Protein AF-A0A8S9LZH1-F1 (afdb_monomer_lite)

InterPro domains:
  IPR039856 ER membrane protein complex subunit 2-like [PTHR12760] (16-96)

Sequence (98 aa):
MAKAQGKPSLAIEHWSSRKYYAATIDLTGGKSTRALLGICLCGSAIAQLSRGRNNEDKDVAAPELQSLAATTLEKEYKQKAPAKLNLLSSALKSLKLS

Foldseek 3Di:
DDDDDDDPPVLVVLVVQLVVLVVVCVVVVNPDLVSLVSLLVSLLVNVVVCVPPDDPDDPVVSLVSNLVSLVSNLVVCVPPPVVCNVVSVVVSVVSVSD

Radius of gyration: 15.37 Å; chains: 1; bounding box: 41×34×41 Å

Organism: Brassica cretica (NCBI:txid69181)

pLDDT: mean 77.93, std 15.77, range [38.06, 95.06]

Secondary structure (DSSP, 8-state):
-------SHHHHHHHHHHH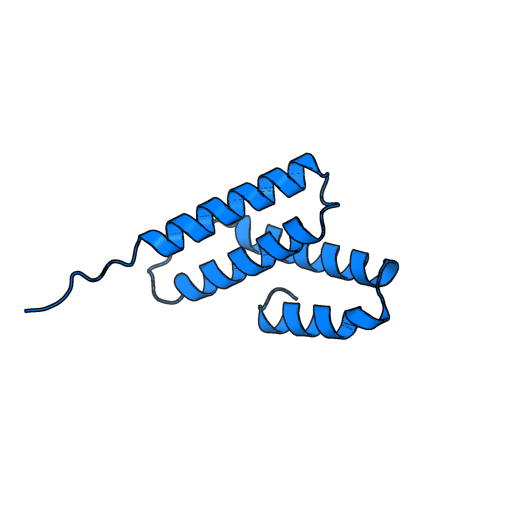HHHHHHHHHTT--HHHHHHHHHHHHHHHHHHTTS--S---THHHHHHHHHHHHHHHHHHHH-GGGHHHHHHHHHHTT--

Structure (mmCIF, N/CA/C/O backbone):
data_AF-A0A8S9LZH1-F1
#
_entry.id   AF-A0A8S9LZH1-F1
#
loop_
_atom_site.group_PDB
_atom_site.id
_atom_site.type_symbol
_atom_site.label_atom_id
_atom_site.label_alt_id
_atom_site.label_comp_id
_atom_site.label_asym_id
_atom_site.label_entity_id
_atom_site.label_seq_id
_atom_site.pdbx_PDB_ins_code
_atom_site.Cartn_x
_atom_site.Cartn_y
_atom_site.Cartn_z
_atom_site.occupancy
_atom_site.B_iso_or_equiv
_atom_site.auth_seq_id
_atom_site.auth_comp_id
_atom_site.auth_asym_id
_atom_site.auth_atom_id
_atom_site.pdbx_PDB_model_num
ATOM 1 N N . MET A 1 1 ? 27.727 -23.418 -27.545 1.00 38.06 1 MET A N 1
ATOM 2 C CA . MET A 1 1 ? 27.902 -22.195 -26.726 1.00 38.06 1 MET A CA 1
ATOM 3 C C . MET A 1 1 ? 26.525 -21.675 -26.342 1.00 38.06 1 MET A C 1
ATOM 5 O O . MET A 1 1 ? 25.656 -21.613 -27.200 1.00 38.06 1 MET A O 1
ATOM 9 N N . ALA A 1 2 ? 26.286 -21.460 -25.049 1.00 39.81 2 ALA A N 1
ATOM 10 C CA . ALA A 1 2 ? 24.954 -21.365 -24.457 1.00 39.81 2 ALA A CA 1
ATOM 11 C C . ALA A 1 2 ? 24.431 -19.924 -24.295 1.00 39.81 2 ALA A C 1
ATOM 13 O O . ALA A 1 2 ? 25.163 -19.038 -23.871 1.00 39.81 2 ALA A O 1
ATOM 14 N N . LYS A 1 3 ? 23.112 -19.808 -24.520 1.00 38.19 3 LYS A N 1
ATOM 15 C CA . LYS A 1 3 ? 22.114 -18.849 -24.002 1.00 38.19 3 LYS A CA 1
ATOM 16 C C . LYS A 1 3 ? 22.199 -17.362 -24.387 1.00 38.19 3 LYS A C 1
ATOM 18 O O . LYS A 1 3 ? 22.928 -16.567 -23.805 1.00 38.19 3 LYS A O 1
ATOM 23 N N . ALA A 1 4 ? 21.251 -16.993 -25.253 1.00 46.88 4 ALA A N 1
ATOM 24 C CA . ALA A 1 4 ? 20.668 -15.662 -25.373 1.00 46.88 4 ALA A CA 1
ATOM 25 C C . ALA A 1 4 ? 20.213 -15.128 -23.999 1.00 46.88 4 ALA A C 1
ATOM 27 O O . ALA A 1 4 ? 19.449 -15.787 -23.290 1.00 46.88 4 ALA A O 1
ATOM 28 N N . GLN A 1 5 ? 20.667 -13.932 -23.618 1.00 44.50 5 GLN A N 1
ATOM 29 C CA . GLN A 1 5 ? 20.224 -13.257 -22.397 1.00 44.50 5 GLN A CA 1
ATOM 30 C C . GLN A 1 5 ? 19.065 -12.302 -22.710 1.00 44.50 5 GLN A C 1
ATOM 32 O O . GLN A 1 5 ? 19.257 -11.140 -23.056 1.00 44.50 5 GLN A O 1
ATOM 37 N N . GLY A 1 6 ? 17.842 -12.816 -22.566 1.00 49.81 6 GLY A N 1
ATOM 38 C CA . GLY A 1 6 ? 16.613 -12.027 -22.530 1.00 49.81 6 GLY A CA 1
ATOM 39 C C . GLY A 1 6 ? 16.460 -11.298 -21.192 1.00 49.81 6 GLY A C 1
ATOM 40 O O . GLY A 1 6 ? 16.394 -11.924 -20.140 1.00 49.81 6 GLY A O 1
ATOM 41 N N . LYS A 1 7 ? 16.402 -9.964 -21.230 1.00 52.91 7 LYS A N 1
ATOM 42 C CA . LYS A 1 7 ? 16.052 -9.079 -20.100 1.00 52.91 7 LYS A CA 1
ATOM 43 C C . LYS A 1 7 ? 15.104 -7.889 -20.407 1.00 52.91 7 LYS A C 1
ATOM 45 O O . LYS A 1 7 ? 14.857 -7.122 -19.474 1.00 52.91 7 LYS A O 1
ATOM 50 N N . PRO A 1 8 ? 14.538 -7.671 -21.620 1.00 52.03 8 PRO A N 1
ATOM 51 C CA . PRO A 1 8 ? 13.540 -6.609 -21.806 1.00 52.03 8 PRO A CA 1
ATOM 52 C C . PRO A 1 8 ? 12.115 -6.996 -21.355 1.00 52.03 8 PRO A C 1
ATOM 54 O O . PRO A 1 8 ? 11.352 -6.101 -21.013 1.00 52.03 8 PRO A O 1
ATOM 57 N N . SER A 1 9 ? 11.763 -8.290 -21.274 1.00 57.38 9 SER A N 1
ATOM 58 C CA . SER A 1 9 ? 10.371 -8.734 -21.017 1.00 57.38 9 SER A CA 1
ATOM 59 C C . SER A 1 9 ? 9.821 -8.299 -19.653 1.00 57.38 9 SER A C 1
ATOM 61 O O . SER A 1 9 ? 8.737 -7.733 -19.569 1.00 57.38 9 SER A O 1
ATOM 63 N N . LEU A 1 10 ? 10.601 -8.470 -18.581 1.00 59.75 10 LEU A N 1
ATOM 64 C CA . LEU A 1 10 ? 10.115 -8.240 -17.214 1.00 59.75 10 LEU A CA 1
ATOM 65 C C . LEU A 1 10 ? 9.780 -6.766 -16.939 1.00 59.75 10 LEU A C 1
ATOM 67 O O . LEU A 1 10 ? 8.783 -6.460 -16.294 1.00 59.75 10 LEU A O 1
ATOM 71 N N . ALA A 1 11 ? 10.580 -5.830 -17.458 1.00 59.53 11 ALA A N 1
ATOM 72 C CA . ALA A 1 11 ? 10.305 -4.402 -17.287 1.00 59.53 11 ALA A CA 1
ATOM 73 C C . ALA A 1 11 ? 9.008 -3.980 -18.003 1.00 59.53 11 ALA A C 1
ATOM 75 O O . ALA A 1 11 ? 8.238 -3.185 -17.465 1.00 59.53 11 ALA A O 1
ATOM 76 N N . ILE A 1 12 ? 8.746 -4.557 -19.181 1.00 62.97 12 ILE A N 1
ATOM 77 C CA . ILE A 1 12 ? 7.522 -4.323 -19.958 1.00 62.97 12 ILE A CA 1
ATOM 78 C C . ILE A 1 12 ? 6.305 -4.894 -19.218 1.00 62.97 12 ILE A C 1
ATOM 80 O O . ILE A 1 12 ? 5.270 -4.233 -19.128 1.00 62.97 12 ILE A O 1
ATOM 84 N N . GLU A 1 13 ? 6.437 -6.079 -18.622 1.00 67.88 13 GLU A N 1
ATOM 85 C CA . GLU A 1 13 ? 5.379 -6.710 -17.826 1.00 67.88 13 GLU A CA 1
ATOM 86 C C . GLU A 1 13 ? 5.016 -5.876 -16.589 1.00 67.88 13 GLU A C 1
ATOM 88 O O . GLU A 1 13 ? 3.837 -5.596 -16.363 1.00 67.88 13 GLU A O 1
ATOM 93 N N . HIS A 1 14 ? 6.003 -5.394 -15.824 1.00 71.62 14 HIS A N 1
ATOM 94 C CA . HIS A 1 14 ? 5.750 -4.543 -14.654 1.00 71.62 14 HIS A CA 1
ATOM 95 C C . HIS A 1 14 ? 5.145 -3.183 -15.023 1.00 71.62 14 HIS A C 1
ATOM 97 O O . HIS A 1 14 ? 4.286 -2.671 -14.302 1.00 71.62 14 HIS A O 1
ATOM 103 N N . TRP A 1 15 ? 5.560 -2.601 -16.150 1.00 72.06 15 TRP A N 1
ATOM 104 C CA . TRP A 1 15 ? 4.990 -1.359 -16.668 1.00 72.06 15 TRP A CA 1
ATOM 105 C C . TRP A 1 15 ? 3.523 -1.529 -17.075 1.00 72.06 15 TRP A C 1
ATOM 107 O O . TRP A 1 15 ? 2.670 -0.722 -16.703 1.00 72.06 15 TRP A O 1
ATOM 117 N N . SER A 1 16 ? 3.217 -2.619 -17.780 1.00 74.69 16 SER A N 1
ATOM 118 C CA . SER A 1 16 ? 1.848 -2.992 -18.133 1.00 74.69 16 SER A CA 1
ATOM 119 C C . SER A 1 16 ? 1.000 -3.192 -16.872 1.00 74.69 16 SER A C 1
ATOM 121 O O . SER A 1 16 ? -0.061 -2.587 -16.730 1.00 74.69 16 SER A O 1
ATOM 123 N N . SER A 1 17 ? 1.522 -3.928 -15.885 1.00 81.00 17 SER A N 1
ATOM 124 C CA . SER A 1 17 ? 0.864 -4.162 -14.593 1.00 81.00 17 SER A CA 1
ATOM 125 C C . SER A 1 17 ? 0.561 -2.860 -13.837 1.00 81.00 17 SER A C 1
ATOM 127 O O . SER A 1 17 ? -0.554 -2.671 -13.350 1.00 81.00 17 SER A O 1
ATOM 129 N N . ARG A 1 18 ? 1.496 -1.896 -13.821 1.00 83.06 18 ARG A N 1
ATOM 130 C CA . ARG A 1 18 ? 1.266 -0.562 -13.240 1.00 83.06 18 ARG A CA 1
ATOM 131 C C . ARG A 1 18 ? 0.079 0.149 -13.898 1.00 83.06 18 ARG A C 1
ATOM 133 O O . ARG A 1 18 ? -0.747 0.710 -13.180 1.00 83.06 18 ARG A O 1
ATOM 140 N N . LYS A 1 19 ? -0.034 0.108 -15.231 1.00 85.12 19 LYS A N 1
ATOM 141 C CA . LYS A 1 19 ? -1.160 0.719 -15.962 1.00 85.12 19 LYS A CA 1
ATOM 142 C C . LYS A 1 19 ? -2.498 0.070 -15.610 1.00 85.12 19 LYS A C 1
ATOM 144 O O . LYS A 1 19 ? -3.467 0.791 -15.392 1.00 85.12 19 LYS A O 1
ATOM 149 N N . TYR A 1 20 ? -2.548 -1.257 -15.479 1.00 86.69 20 TYR A N 1
ATOM 150 C CA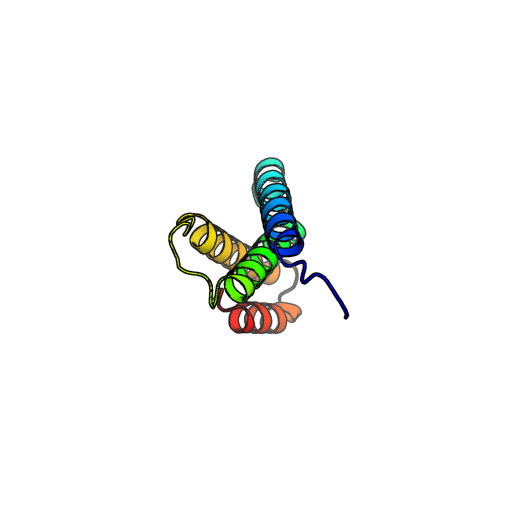 . TYR A 1 20 ? -3.760 -1.956 -15.033 1.00 86.69 20 TYR A CA 1
ATOM 151 C C . TYR A 1 20 ? -4.205 -1.511 -13.636 1.00 86.69 20 TYR A C 1
ATOM 153 O O . TYR A 1 20 ? -5.390 -1.246 -13.415 1.00 86.69 20 TYR A O 1
ATOM 161 N N . TYR A 1 21 ? -3.271 -1.379 -12.690 1.00 86.19 21 TYR A N 1
ATOM 162 C CA . TYR A 1 21 ? -3.602 -0.907 -11.346 1.00 86.19 21 TYR A CA 1
ATOM 163 C C . TYR A 1 21 ? -3.997 0.571 -11.316 1.00 86.19 21 TYR A C 1
ATOM 165 O O . TYR A 1 21 ? -4.927 0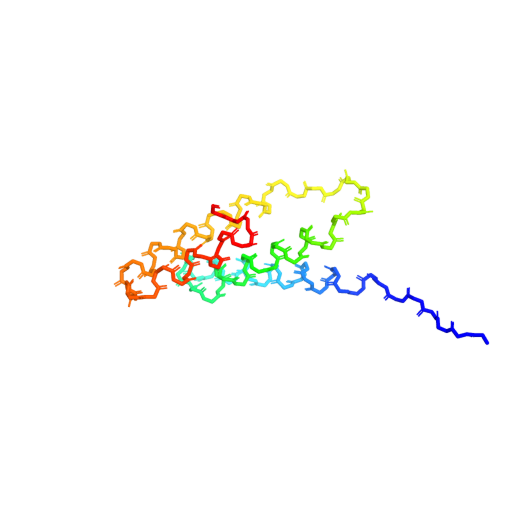.919 -10.592 1.00 86.19 21 TYR A O 1
ATOM 173 N N . ALA A 1 22 ? -3.367 1.421 -12.130 1.00 85.25 22 ALA A N 1
ATOM 174 C CA . ALA A 1 22 ? -3.765 2.820 -12.282 1.00 85.25 22 ALA A CA 1
ATOM 175 C C . ALA A 1 22 ? -5.191 2.950 -12.837 1.00 85.25 22 ALA A C 1
ATOM 177 O O . ALA A 1 22 ? -6.011 3.644 -12.243 1.00 85.25 22 ALA A O 1
ATOM 178 N N . ALA A 1 23 ? -5.527 2.201 -13.891 1.00 85.88 23 ALA A N 1
ATOM 179 C CA . ALA A 1 23 ? -6.891 2.146 -14.419 1.00 85.88 23 ALA A CA 1
ATOM 180 C C . ALA A 1 23 ? -7.889 1.626 -13.372 1.00 85.88 23 ALA A C 1
ATOM 182 O O . ALA A 1 23 ? -8.995 2.138 -13.243 1.00 85.88 23 ALA A O 1
ATOM 183 N N . THR A 1 24 ? -7.493 0.640 -12.564 1.00 86.69 24 THR A N 1
ATOM 184 C CA . THR A 1 24 ? -8.344 0.134 -11.477 1.00 86.69 24 THR A CA 1
ATOM 185 C C . THR A 1 24 ? -8.563 1.186 -10.386 1.00 86.69 24 THR A C 1
ATOM 187 O O . THR A 1 24 ? -9.655 1.272 -9.825 1.00 86.69 24 THR A O 1
ATOM 190 N N . ILE A 1 25 ? -7.551 1.994 -10.058 1.00 86.94 25 ILE A N 1
ATOM 191 C CA . ILE A 1 25 ? -7.703 3.121 -9.128 1.00 86.94 25 ILE A CA 1
ATOM 192 C C . ILE A 1 25 ? -8.693 4.135 -9.688 1.00 86.94 25 ILE A C 1
ATOM 194 O O . ILE A 1 25 ? -9.584 4.537 -8.947 1.00 86.94 25 ILE A O 1
ATOM 198 N N . ASP A 1 26 ? -8.581 4.477 -10.968 1.00 87.12 26 ASP A N 1
ATOM 199 C CA . ASP A 1 26 ? -9.485 5.420 -11.628 1.00 87.12 26 ASP A CA 1
ATOM 200 C C . ASP A 1 26 ? -10.939 4.912 -11.595 1.00 87.12 26 ASP A C 1
ATOM 202 O O . ASP A 1 26 ? -11.829 5.568 -11.055 1.00 87.12 26 ASP A O 1
ATOM 206 N N . LEU A 1 27 ? -11.162 3.654 -11.996 1.00 88.62 27 LEU A N 1
ATOM 207 C CA . LEU A 1 27 ? -12.480 3.003 -11.977 1.00 88.62 27 LEU A CA 1
ATOM 208 C C . LEU A 1 27 ? -13.086 2.852 -10.574 1.00 88.62 27 LEU A C 1
ATOM 210 O O . LEU A 1 27 ? -14.305 2.836 -10.420 1.00 88.62 27 LEU A O 1
ATOM 214 N N . THR A 1 28 ? -12.253 2.694 -9.542 1.00 88.56 28 THR A N 1
ATOM 215 C CA . THR A 1 28 ? -12.719 2.500 -8.155 1.00 88.56 28 THR A CA 1
ATOM 216 C C . THR A 1 28 ? -12.694 3.782 -7.328 1.00 88.56 28 THR A C 1
ATOM 218 O O . THR A 1 28 ? -13.030 3.744 -6.140 1.00 88.56 28 THR A O 1
ATOM 221 N N . GLY A 1 29 ? -12.277 4.907 -7.919 1.00 85.25 29 GLY A N 1
ATOM 222 C CA . GLY A 1 29 ? -12.038 6.163 -7.211 1.00 85.25 29 GLY A CA 1
ATOM 223 C C . GLY A 1 29 ? -11.049 6.014 -6.049 1.00 85.25 29 GLY A C 1
ATOM 224 O O . GLY A 1 29 ? -11.266 6.575 -4.979 1.00 85.25 29 GLY A O 1
ATOM 225 N N . GLY A 1 30 ? -10.021 5.173 -6.207 1.00 82.94 30 GLY A N 1
ATOM 226 C CA . GLY A 1 30 ? -8.983 4.943 -5.197 1.00 82.94 30 GLY A CA 1
ATOM 227 C C . GLY A 1 30 ? -9.388 4.075 -4.003 1.00 82.94 30 GLY A C 1
ATOM 228 O O . GLY A 1 30 ? -8.626 3.972 -3.047 1.00 82.94 30 GLY A O 1
ATOM 229 N N . LYS A 1 31 ? -10.550 3.412 -4.036 1.00 85.88 31 LYS A N 1
ATOM 230 C CA . LYS A 1 31 ? -11.048 2.593 -2.909 1.00 85.88 31 LYS A CA 1
ATOM 231 C C . LYS A 1 31 ? -10.515 1.159 -2.896 1.00 85.88 31 LYS A C 1
ATOM 233 O O . LYS A 1 31 ? -10.644 0.451 -1.897 1.00 85.88 31 LYS A O 1
ATOM 238 N N . SER A 1 32 ? -9.941 0.694 -4.005 1.00 90.19 32 SER A N 1
ATOM 239 C CA . SER A 1 32 ? -9.418 -0.669 -4.102 1.00 90.19 32 SER A CA 1
ATOM 240 C C . SER A 1 32 ? -8.060 -0.800 -3.412 1.00 90.19 32 SER A C 1
ATOM 242 O O . SER A 1 32 ? -7.016 -0.507 -3.992 1.00 90.19 32 SER A O 1
ATOM 244 N N . THR A 1 33 ? -8.059 -1.339 -2.190 1.00 89.31 33 THR A N 1
ATOM 245 C CA . THR A 1 33 ? -6.841 -1.667 -1.425 1.00 89.31 33 THR A CA 1
ATOM 246 C C . THR A 1 33 ? -5.873 -2.549 -2.224 1.00 89.31 33 THR A C 1
ATOM 248 O O . THR A 1 33 ? -4.661 -2.361 -2.159 1.00 89.31 33 THR A O 1
ATOM 251 N N . ARG A 1 34 ? -6.394 -3.490 -3.028 1.00 88.56 34 ARG A N 1
ATOM 252 C CA . ARG A 1 34 ? -5.569 -4.354 -3.890 1.00 88.56 34 ARG A CA 1
ATOM 253 C C . ARG A 1 34 ? -4.872 -3.561 -4.994 1.00 88.56 34 ARG A C 1
ATOM 255 O O . ARG A 1 34 ? -3.706 -3.823 -5.267 1.00 88.56 34 ARG A O 1
ATOM 262 N N . ALA A 1 35 ? -5.560 -2.593 -5.601 1.00 91.44 35 ALA A N 1
ATOM 263 C CA . ALA A 1 35 ? -4.978 -1.768 -6.656 1.00 91.44 35 ALA A CA 1
ATOM 264 C C . ALA A 1 35 ? -3.916 -0.808 -6.110 1.00 91.44 35 ALA A C 1
ATOM 266 O O . ALA A 1 35 ? -2.841 -0.690 -6.694 1.00 91.44 35 ALA A O 1
ATOM 267 N N . LEU A 1 36 ? -4.177 -0.199 -4.948 1.00 88.75 36 LEU A N 1
ATOM 268 C CA . LEU A 1 36 ? -3.201 0.645 -4.261 1.00 88.75 36 LEU A CA 1
ATOM 269 C C . LEU A 1 36 ? -1.923 -0.143 -3.930 1.00 88.75 36 LEU A C 1
ATOM 271 O O . LEU A 1 36 ? -0.823 0.310 -4.237 1.00 88.75 36 LEU A O 1
ATOM 275 N N . LEU A 1 37 ? -2.061 -1.360 -3.386 1.00 88.31 37 LEU A N 1
ATOM 276 C CA . LEU A 1 37 ? -0.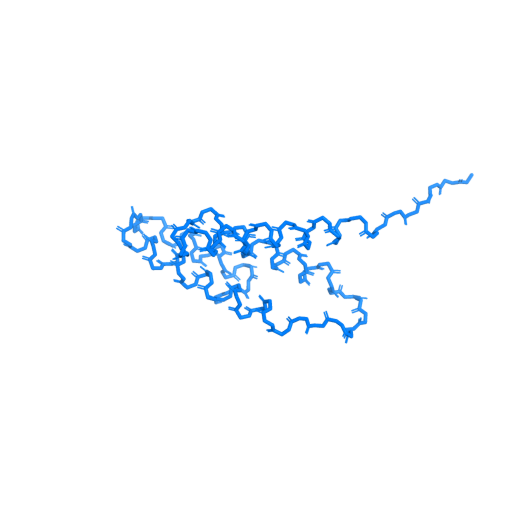912 -2.224 -3.093 1.00 88.31 37 LEU A CA 1
ATOM 277 C C . LEU A 1 37 ? -0.174 -2.638 -4.374 1.00 88.31 37 LEU A C 1
ATOM 279 O O . LEU A 1 37 ? 1.057 -2.653 -4.402 1.00 88.31 37 LEU A O 1
ATOM 283 N N . GLY A 1 38 ? -0.916 -2.935 -5.443 1.00 90.25 38 GLY A N 1
ATOM 284 C CA . GLY A 1 38 ? -0.363 -3.262 -6.755 1.00 90.25 38 GLY A CA 1
ATOM 285 C C . GLY A 1 38 ? 0.517 -2.148 -7.327 1.00 90.25 38 GLY A C 1
ATOM 286 O O . GLY A 1 38 ? 1.621 -2.432 -7.799 1.00 90.25 38 GLY A O 1
ATOM 287 N N . ILE A 1 39 ? 0.090 -0.882 -7.219 1.00 89.38 39 ILE A N 1
ATOM 288 C CA . ILE A 1 39 ? 0.908 0.275 -7.618 1.00 89.38 39 ILE A CA 1
ATOM 289 C C . ILE A 1 39 ? 2.187 0.365 -6.789 1.00 89.38 39 ILE A C 1
ATOM 291 O O . ILE A 1 39 ? 3.261 0.518 -7.374 1.00 89.38 39 ILE A O 1
ATOM 295 N N . CYS A 1 40 ? 2.094 0.248 -5.461 1.00 88.94 40 CYS A N 1
ATOM 296 C CA . CYS A 1 40 ? 3.258 0.294 -4.576 1.00 88.94 40 CYS A CA 1
ATOM 297 C C . CYS A 1 40 ? 4.307 -0.761 -4.975 1.00 88.94 40 CYS A C 1
ATOM 299 O O . CYS A 1 40 ? 5.474 -0.433 -5.182 1.00 88.94 40 CYS A O 1
ATOM 301 N N . LEU A 1 41 ? 3.885 -2.014 -5.176 1.00 87.69 41 LEU A N 1
ATOM 302 C CA . LEU A 1 41 ? 4.787 -3.113 -5.535 1.00 87.69 41 LEU A CA 1
ATOM 303 C C . LEU A 1 41 ? 5.391 -2.955 -6.935 1.00 87.69 41 LEU A C 1
ATOM 305 O O . LEU A 1 41 ? 6.596 -3.135 -7.104 1.00 87.69 41 LEU A O 1
ATOM 309 N N . CYS A 1 42 ? 4.586 -2.587 -7.938 1.00 87.31 42 CYS A N 1
ATOM 310 C CA . CYS A 1 42 ? 5.091 -2.348 -9.295 1.00 87.31 42 CYS A CA 1
ATOM 311 C C . CYS A 1 42 ? 6.075 -1.174 -9.320 1.00 87.31 42 CYS A C 1
ATOM 313 O O . CYS A 1 42 ? 7.073 -1.204 -10.037 1.00 87.31 42 CYS A O 1
ATOM 315 N N . GLY A 1 43 ? 5.801 -0.142 -8.524 1.00 83.31 43 GLY A N 1
ATOM 316 C CA . GLY A 1 43 ? 6.683 0.987 -8.289 1.00 83.31 43 GLY A CA 1
ATOM 317 C C . GLY A 1 43 ? 8.071 0.576 -7.824 1.00 83.31 43 GLY A C 1
ATOM 318 O O . GLY A 1 43 ? 9.060 0.820 -8.520 1.00 83.31 43 GLY A O 1
ATOM 319 N N . SER A 1 44 ? 8.125 -0.121 -6.691 1.00 81.19 44 SER A N 1
ATOM 320 C CA . SER A 1 44 ? 9.374 -0.598 -6.102 1.00 81.19 44 SER A CA 1
ATOM 321 C C . SER A 1 44 ? 10.100 -1.608 -6.992 1.00 81.19 44 SER A C 1
ATOM 323 O O . SER A 1 44 ? 11.318 -1.515 -7.124 1.00 81.19 44 SER A O 1
ATOM 325 N N . ALA A 1 45 ? 9.385 -2.525 -7.654 1.00 84.25 45 ALA A N 1
ATOM 326 C CA . ALA A 1 45 ? 9.985 -3.482 -8.587 1.00 84.25 45 ALA A CA 1
ATOM 327 C C . ALA A 1 45 ? 10.645 -2.774 -9.782 1.00 84.25 45 ALA A C 1
ATOM 329 O O . ALA A 1 45 ? 11.791 -3.060 -10.124 1.00 84.25 45 ALA A O 1
ATOM 330 N N . ILE A 1 46 ? 9.970 -1.784 -10.376 1.00 79.69 46 ILE A N 1
ATOM 331 C CA . ILE A 1 46 ? 10.540 -0.979 -11.465 1.00 79.69 46 ILE A CA 1
ATOM 332 C C . ILE A 1 46 ? 11.755 -0.183 -10.971 1.00 79.69 46 ILE A C 1
ATOM 334 O O . ILE A 1 46 ? 12.769 -0.153 -11.662 1.00 79.69 46 ILE A O 1
ATOM 338 N N . ALA A 1 47 ? 11.703 0.394 -9.765 1.00 79.38 47 ALA A N 1
ATOM 339 C CA . ALA A 1 47 ? 12.836 1.106 -9.168 1.00 79.38 47 ALA A CA 1
ATOM 340 C C . ALA A 1 47 ? 14.042 0.189 -8.873 1.00 79.38 47 ALA A C 1
ATOM 342 O O . ALA A 1 47 ? 15.196 0.609 -8.973 1.00 79.38 47 ALA A O 1
ATOM 343 N N . GLN A 1 48 ? 13.797 -1.074 -8.516 1.00 78.44 48 GLN A N 1
ATOM 344 C CA . GLN A 1 48 ? 14.846 -2.082 -8.349 1.00 78.44 48 GLN A CA 1
ATOM 345 C C . GLN A 1 48 ? 15.464 -2.486 -9.693 1.00 78.44 48 GLN A C 1
ATOM 347 O O . GLN A 1 48 ? 16.679 -2.642 -9.774 1.00 78.44 48 GLN A O 1
ATOM 352 N N . LEU A 1 49 ? 14.653 -2.608 -10.747 1.00 76.00 49 LEU A N 1
ATOM 353 C CA . LEU A 1 49 ? 15.111 -2.958 -12.096 1.00 76.00 49 LEU A CA 1
ATOM 354 C C . LEU A 1 49 ? 15.802 -1.797 -12.830 1.00 76.00 49 LEU A C 1
ATOM 356 O O . LEU A 1 49 ? 16.616 -2.042 -13.721 1.00 76.00 49 LEU A O 1
ATOM 360 N N . SER A 1 50 ? 15.480 -0.546 -12.487 1.00 71.81 50 SER A N 1
ATOM 361 C CA . SER A 1 50 ? 16.085 0.648 -13.091 1.00 71.81 50 SER A CA 1
ATOM 362 C C . SER A 1 50 ? 17.417 1.047 -12.451 1.00 71.81 50 SER A C 1
ATOM 364 O O . SER A 1 50 ? 18.213 1.737 -13.088 1.00 71.81 50 SER A O 1
ATOM 366 N N . ARG A 1 51 ? 17.716 0.577 -11.230 1.00 63.09 51 ARG A N 1
ATOM 367 C CA . ARG A 1 51 ? 19.026 0.741 -10.575 1.00 63.09 51 ARG A CA 1
ATOM 368 C C . ARG A 1 51 ? 20.125 0.046 -11.394 1.00 63.09 51 ARG A C 1
ATOM 370 O O . ARG A 1 51 ? 20.386 -1.138 -11.221 1.00 63.09 51 ARG A O 1
ATOM 377 N N . GLY A 1 52 ? 20.760 0.803 -12.290 1.00 55.56 52 GLY A N 1
ATOM 378 C CA . GLY A 1 52 ? 21.839 0.345 -13.176 1.00 55.56 52 GLY A CA 1
ATOM 379 C C . GLY A 1 52 ? 21.619 0.635 -14.667 1.00 55.56 52 GLY A C 1
ATOM 380 O O . GLY A 1 52 ? 22.529 0.407 -15.458 1.00 55.56 52 GLY A O 1
ATOM 381 N N . ARG A 1 53 ? 20.448 1.151 -15.066 1.00 57.50 53 ARG A N 1
ATOM 382 C CA . ARG A 1 53 ? 20.175 1.640 -16.430 1.00 57.50 53 ARG A CA 1
ATOM 383 C C . ARG A 1 53 ? 20.224 3.172 -16.455 1.00 57.50 53 ARG A C 1
ATOM 385 O O . ARG A 1 53 ? 19.721 3.815 -15.538 1.00 57.50 53 ARG A O 1
ATOM 392 N N . ASN A 1 54 ? 20.872 3.740 -17.476 1.00 47.31 54 ASN A N 1
ATOM 393 C CA . ASN A 1 54 ? 21.024 5.188 -17.647 1.00 47.31 54 ASN A CA 1
ATOM 394 C C . ASN A 1 54 ? 19.638 5.862 -17.712 1.00 47.31 54 ASN A C 1
ATOM 396 O O . ASN A 1 54 ? 18.743 5.379 -18.404 1.00 47.31 54 ASN A O 1
ATOM 400 N N . ASN A 1 55 ? 19.445 6.910 -16.910 1.00 52.59 55 ASN A N 1
ATOM 401 C CA . ASN A 1 55 ? 18.139 7.483 -16.576 1.00 52.59 55 ASN A CA 1
ATOM 402 C C . ASN A 1 55 ? 17.730 8.586 -17.562 1.00 52.59 55 ASN A C 1
ATOM 404 O O . ASN A 1 55 ? 17.983 9.754 -17.280 1.00 52.59 55 ASN A O 1
ATOM 408 N N . GLU A 1 56 ? 17.048 8.246 -18.652 1.00 49.38 56 GLU A N 1
ATOM 409 C CA . GLU A 1 56 ? 16.403 9.263 -19.508 1.00 49.38 56 GLU A CA 1
ATOM 410 C C . GLU A 1 56 ? 14.870 9.187 -19.507 1.00 49.38 56 GLU A C 1
ATOM 412 O O . GLU A 1 56 ? 14.217 10.135 -19.922 1.00 49.38 56 GLU A O 1
ATOM 417 N N . ASP A 1 57 ? 14.279 8.136 -18.930 1.00 49.88 57 ASP A N 1
ATOM 418 C CA . ASP A 1 57 ? 12.821 7.965 -18.856 1.00 49.88 57 ASP A CA 1
ATOM 419 C C . ASP A 1 57 ? 12.362 7.822 -17.396 1.00 49.88 57 ASP A C 1
ATOM 421 O O . ASP A 1 57 ? 11.940 6.765 -16.920 1.00 49.88 57 ASP A O 1
ATOM 425 N N . LYS A 1 58 ? 12.553 8.890 -16.614 1.00 53.59 58 LYS A N 1
ATOM 426 C CA . LYS A 1 58 ? 11.960 9.006 -15.278 1.00 53.59 58 LYS A CA 1
ATOM 427 C C . LYS A 1 58 ? 10.583 9.636 -15.426 1.00 53.59 58 LYS A C 1
ATOM 429 O O . LYS A 1 58 ? 10.452 10.854 -15.391 1.00 53.59 58 LYS A O 1
ATOM 434 N N . ASP A 1 59 ? 9.564 8.794 -15.550 1.00 58.66 59 ASP A N 1
ATOM 435 C CA . ASP A 1 59 ? 8.172 9.196 -15.353 1.00 58.66 59 ASP A CA 1
ATOM 436 C C . ASP A 1 59 ? 8.032 9.837 -13.956 1.00 58.66 59 ASP A C 1
ATOM 438 O O . ASP A 1 59 ? 8.101 9.154 -12.929 1.00 58.66 59 ASP A O 1
ATOM 442 N N . VAL A 1 60 ? 7.927 11.169 -13.922 1.00 55.38 60 VAL A N 1
ATOM 443 C CA . VAL A 1 60 ? 7.906 11.986 -12.697 1.00 55.38 60 VAL A CA 1
ATOM 444 C C . VAL A 1 60 ? 6.637 11.730 -11.876 1.00 55.38 60 VAL A C 1
ATOM 446 O O . VAL A 1 60 ? 6.675 11.829 -10.652 1.00 55.38 60 VAL A O 1
ATOM 449 N N . ALA A 1 61 ? 5.546 11.297 -12.517 1.00 58.47 61 ALA A N 1
ATOM 450 C CA . ALA A 1 61 ? 4.272 11.014 -11.859 1.00 58.47 61 ALA A CA 1
ATOM 451 C C . ALA A 1 61 ? 4.250 9.635 -11.173 1.00 58.47 61 ALA A C 1
ATOM 453 O O . ALA A 1 61 ? 3.488 9.400 -10.232 1.00 58.47 61 ALA A O 1
ATOM 454 N N . ALA A 1 62 ? 5.105 8.704 -11.607 1.00 68.00 62 ALA A N 1
ATOM 455 C CA . ALA A 1 62 ? 5.189 7.367 -11.029 1.00 68.00 62 ALA A CA 1
ATOM 456 C C . ALA A 1 62 ? 5.541 7.329 -9.524 1.00 68.00 62 ALA A C 1
ATOM 458 O O . ALA A 1 62 ? 4.855 6.598 -8.802 1.00 68.00 62 ALA A O 1
ATOM 459 N N . PRO A 1 63 ? 6.586 8.020 -9.020 1.00 73.00 63 PRO A N 1
ATOM 460 C CA . PRO A 1 63 ? 6.912 8.021 -7.591 1.00 73.00 63 PRO A CA 1
ATOM 461 C C . PRO A 1 63 ? 5.851 8.730 -6.737 1.00 73.00 63 PRO A C 1
ATOM 463 O O . PRO A 1 63 ? 5.545 8.258 -5.642 1.00 73.00 63 PRO A O 1
ATOM 466 N N . GLU A 1 64 ? 5.237 9.804 -7.240 1.00 78.88 64 GLU A N 1
ATOM 467 C CA . GLU A 1 64 ? 4.171 10.522 -6.527 1.00 78.88 64 GLU A CA 1
ATOM 468 C C . GLU A 1 64 ? 2.925 9.650 -6.352 1.00 78.88 64 GLU A C 1
ATOM 470 O O . GLU A 1 64 ? 2.382 9.546 -5.251 1.00 78.88 64 GLU A O 1
ATOM 475 N N . LEU A 1 65 ? 2.522 8.932 -7.405 1.00 80.44 65 LEU A N 1
ATOM 476 C CA . LEU A 1 65 ? 1.381 8.019 -7.357 1.00 80.44 65 LEU A CA 1
ATOM 477 C C . LEU A 1 65 ? 1.599 6.864 -6.365 1.00 80.44 65 LEU A C 1
ATOM 479 O O . LEU A 1 65 ? 0.663 6.436 -5.691 1.00 80.44 65 LEU A O 1
ATOM 483 N N . GLN A 1 66 ? 2.834 6.370 -6.239 1.00 86.81 66 GLN A N 1
ATOM 484 C CA . GLN A 1 66 ? 3.180 5.320 -5.275 1.00 86.81 66 GLN A CA 1
ATOM 485 C C . GLN A 1 66 ? 3.111 5.820 -3.828 1.00 86.81 66 GLN A C 1
ATOM 487 O O . GLN A 1 66 ? 2.580 5.113 -2.971 1.00 86.81 66 GLN A O 1
ATOM 492 N N . SER A 1 67 ? 3.605 7.033 -3.564 1.00 86.31 67 SER A N 1
ATOM 493 C CA . SER A 1 67 ? 3.520 7.680 -2.247 1.00 86.31 67 SER A CA 1
ATOM 494 C C . SER A 1 67 ? 2.065 7.973 -1.850 1.00 86.31 67 SER A C 1
ATOM 496 O O . SER A 1 67 ? 1.627 7.676 -0.732 1.00 86.31 67 SER A O 1
ATOM 498 N N . LEU A 1 68 ? 1.260 8.461 -2.801 1.00 87.38 68 LEU A N 1
ATOM 499 C CA . LEU A 1 68 ? -0.173 8.681 -2.606 1.00 87.38 68 LEU A CA 1
ATOM 500 C C . LEU A 1 68 ? -0.918 7.369 -2.311 1.00 87.38 68 LEU A C 1
ATOM 502 O O . LEU A 1 68 ? -1.772 7.321 -1.416 1.00 87.38 68 LEU A O 1
ATOM 506 N N . ALA A 1 69 ? -0.574 6.291 -3.023 1.00 88.88 69 ALA A N 1
ATOM 507 C CA . ALA A 1 69 ? -1.148 4.972 -2.792 1.00 88.88 69 ALA A CA 1
ATOM 508 C C . ALA A 1 69 ? -0.779 4.417 -1.407 1.00 88.88 69 ALA A C 1
ATOM 510 O O . ALA A 1 69 ? -1.659 3.929 -0.696 1.00 88.88 69 ALA A O 1
ATOM 511 N N . ALA A 1 70 ? 0.484 4.560 -0.989 1.00 90.94 70 ALA A N 1
ATOM 512 C CA . ALA A 1 70 ? 0.961 4.162 0.334 1.00 90.94 70 ALA A CA 1
ATOM 513 C C . ALA A 1 70 ? 0.211 4.904 1.454 1.00 90.94 70 ALA A C 1
ATOM 515 O O . ALA A 1 70 ? -0.334 4.279 2.363 1.00 90.94 70 ALA A O 1
ATOM 516 N N . THR A 1 71 ? 0.078 6.227 1.333 1.00 91.12 71 THR A N 1
ATOM 517 C CA . THR A 1 71 ? -0.653 7.059 2.305 1.00 91.12 71 THR A CA 1
ATOM 518 C C . THR A 1 71 ? -2.130 6.664 2.401 1.00 91.12 71 THR A C 1
ATOM 520 O O . THR A 1 71 ? -2.703 6.592 3.492 1.00 91.12 71 THR A O 1
ATOM 523 N N . THR A 1 72 ? -2.770 6.397 1.260 1.00 91.50 72 THR A N 1
ATOM 524 C CA . THR A 1 72 ? -4.174 5.962 1.217 1.00 91.50 72 THR A CA 1
ATOM 525 C C . THR A 1 72 ? -4.345 4.580 1.853 1.00 91.50 72 THR A C 1
ATOM 527 O O . THR A 1 72 ? -5.272 4.383 2.638 1.00 91.50 72 THR A O 1
ATOM 530 N N . LEU A 1 73 ? -3.421 3.644 1.604 1.00 90.88 73 LEU A N 1
ATOM 531 C CA . LEU A 1 73 ? -3.407 2.324 2.244 1.00 90.88 73 LEU A CA 1
ATOM 532 C C . LEU A 1 73 ? -3.279 2.411 3.763 1.00 90.88 73 LEU A C 1
ATOM 534 O O . LEU A 1 73 ? -4.006 1.718 4.474 1.00 90.88 73 LEU A O 1
ATOM 538 N N . GLU A 1 74 ? -2.388 3.262 4.273 1.00 91.88 74 GLU A N 1
ATOM 539 C CA . GLU A 1 74 ? -2.241 3.443 5.717 1.00 91.88 74 GLU A CA 1
ATOM 540 C C . GLU A 1 74 ? -3.529 3.976 6.353 1.00 91.88 74 GLU A C 1
ATOM 542 O O . GLU A 1 74 ? -3.951 3.471 7.394 1.00 91.88 74 GLU A O 1
ATOM 547 N N . LYS A 1 75 ? -4.195 4.954 5.722 1.00 91.75 75 LYS A N 1
ATOM 548 C CA . LYS A 1 75 ? -5.494 5.475 6.188 1.00 91.75 75 LYS A CA 1
ATOM 549 C C . LYS A 1 75 ? -6.572 4.388 6.205 1.00 91.75 75 LYS A C 1
ATOM 551 O O . LYS A 1 75 ? -7.281 4.249 7.199 1.00 91.75 75 LYS A O 1
ATOM 556 N N . GLU A 1 76 ? -6.657 3.590 5.147 1.00 90.81 76 GLU A N 1
ATOM 557 C CA . GLU A 1 76 ? -7.606 2.477 5.045 1.00 90.81 76 GLU A CA 1
ATOM 558 C C . GLU A 1 76 ? -7.370 1.416 6.129 1.00 90.81 76 GLU A C 1
ATOM 560 O O . GLU A 1 76 ? -8.313 0.969 6.787 1.00 90.81 76 GLU A O 1
ATOM 565 N N . TYR A 1 77 ? -6.112 1.048 6.391 1.00 92.12 77 TYR A N 1
ATOM 566 C CA . TYR A 1 77 ? -5.782 0.078 7.438 1.00 92.12 77 TYR A CA 1
ATOM 567 C C . TYR A 1 77 ? -6.002 0.630 8.849 1.00 92.12 77 TYR A C 1
ATOM 569 O O . TYR A 1 77 ? -6.424 -0.137 9.712 1.00 92.12 77 TYR A O 1
ATOM 577 N N . LYS A 1 78 ? -5.805 1.938 9.092 1.00 92.69 78 LYS A N 1
ATOM 578 C CA . LYS A 1 78 ? -6.180 2.579 10.373 1.00 92.69 78 LYS A CA 1
ATOM 579 C C . LYS A 1 78 ? -7.651 2.350 10.704 1.00 92.69 78 LYS A C 1
ATOM 581 O O . LYS A 1 78 ? -7.976 2.101 11.859 1.00 92.69 78 LYS A O 1
ATOM 586 N N . GLN A 1 79 ? -8.521 2.425 9.698 1.00 91.44 79 GLN A N 1
ATOM 587 C CA . GLN A 1 79 ? -9.966 2.298 9.882 1.00 91.44 79 GLN A CA 1
ATOM 588 C C . GLN A 1 79 ? -10.435 0.840 9.899 1.00 91.44 79 GLN A C 1
ATOM 590 O O . GLN A 1 79 ? -11.216 0.456 10.764 1.00 91.44 79 GLN A O 1
ATOM 595 N N . LYS A 1 80 ? -9.972 0.017 8.950 1.00 91.38 80 LYS A N 1
ATOM 596 C CA . LYS A 1 80 ? -10.519 -1.332 8.721 1.00 91.38 80 LYS A CA 1
ATOM 597 C C . LYS A 1 80 ? -9.764 -2.446 9.440 1.00 91.38 80 LYS A C 1
ATOM 599 O O . LYS A 1 80 ? -10.330 -3.511 9.670 1.00 91.38 80 LYS A O 1
ATOM 604 N N . ALA A 1 81 ? -8.483 -2.248 9.750 1.00 91.44 81 ALA A N 1
ATOM 605 C CA . ALA A 1 81 ? -7.632 -3.290 10.322 1.00 91.44 81 ALA A CA 1
ATOM 606 C C . ALA A 1 81 ? -6.473 -2.708 11.161 1.00 91.44 81 ALA A C 1
ATOM 608 O O . ALA A 1 81 ? -5.305 -2.972 10.850 1.00 91.44 81 ALA A O 1
ATOM 609 N N . PRO A 1 82 ? -6.757 -1.957 12.244 1.00 91.81 82 PRO A N 1
ATOM 610 C CA . PRO A 1 82 ? -5.732 -1.244 13.013 1.00 91.81 82 PRO A CA 1
ATOM 611 C C . PRO A 1 82 ? -4.659 -2.180 13.588 1.00 91.81 82 PRO A C 1
ATOM 613 O O . PRO A 1 82 ? -3.480 -1.837 13.598 1.00 91.81 82 PRO A O 1
ATOM 616 N N . ALA A 1 83 ? -5.028 -3.410 13.962 1.00 95.06 83 ALA A N 1
ATOM 617 C CA . ALA A 1 83 ? -4.090 -4.429 14.442 1.00 95.06 83 ALA A CA 1
ATOM 618 C C . ALA A 1 83 ? -3.016 -4.830 13.407 1.00 95.06 83 ALA A C 1
ATOM 620 O O . ALA A 1 83 ? -1.958 -5.331 13.775 1.00 95.06 83 ALA A O 1
ATOM 621 N N . LYS A 1 84 ? -3.268 -4.612 12.108 1.00 92.44 84 LYS A N 1
ATOM 622 C CA . LYS A 1 84 ? -2.343 -4.942 11.009 1.00 92.44 84 LYS A CA 1
ATOM 623 C C . LYS A 1 84 ? -1.552 -3.731 10.510 1.00 92.44 84 LYS A C 1
ATOM 625 O O . LYS A 1 84 ? -0.724 -3.877 9.614 1.00 92.44 84 LYS A O 1
ATOM 630 N N . LEU A 1 85 ? -1.786 -2.548 11.077 1.00 92.56 85 LEU A N 1
ATOM 631 C CA . LEU A 1 85 ? -1.173 -1.306 10.616 1.00 92.56 85 LEU A CA 1
ATOM 632 C C . LEU A 1 85 ? 0.350 -1.315 10.739 1.00 92.56 85 LEU A C 1
ATOM 634 O O . LEU A 1 85 ? 1.036 -0.912 9.804 1.00 92.56 85 LEU A O 1
ATOM 638 N N . ASN A 1 86 ? 0.879 -1.812 11.858 1.00 92.25 86 ASN A N 1
ATOM 639 C CA . ASN A 1 86 ? 2.327 -1.885 12.067 1.00 92.25 86 ASN A CA 1
ATOM 640 C C . ASN A 1 86 ? 3.001 -2.762 11.005 1.00 92.25 86 ASN A C 1
ATOM 642 O O . ASN A 1 86 ? 4.024 -2.375 10.449 1.00 92.25 86 ASN A O 1
ATOM 646 N N . LEU A 1 87 ? 2.383 -3.897 10.659 1.00 93.31 87 LEU A N 1
ATOM 647 C CA . LEU A 1 87 ? 2.883 -4.787 9.612 1.00 93.31 87 LEU A CA 1
ATOM 648 C C . LEU A 1 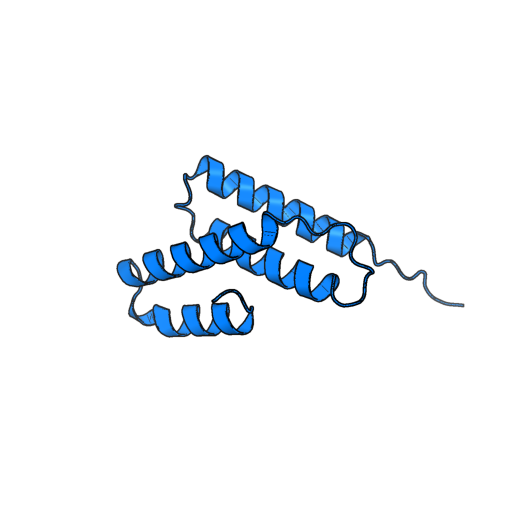87 ? 2.887 -4.095 8.240 1.00 93.31 87 LEU A C 1
ATOM 650 O O . LEU A 1 87 ? 3.872 -4.190 7.509 1.00 93.31 87 LEU A O 1
ATOM 654 N N . LEU A 1 88 ? 1.811 -3.373 7.906 1.00 92.44 88 LEU A N 1
ATOM 655 C CA . LEU A 1 88 ? 1.723 -2.613 6.659 1.00 92.44 88 LEU A CA 1
ATOM 656 C C . LEU A 1 88 ? 2.786 -1.508 6.595 1.00 92.44 88 LEU A C 1
ATOM 658 O O . LEU A 1 88 ? 3.503 -1.420 5.604 1.00 92.44 88 LEU A O 1
ATOM 662 N N . SER A 1 89 ? 2.912 -0.688 7.639 1.00 91.44 89 SER A N 1
ATOM 663 C CA . SER A 1 89 ? 3.866 0.428 7.655 1.00 91.44 89 SER A CA 1
ATOM 664 C C . SER A 1 89 ? 5.313 -0.073 7.557 1.00 91.44 89 SER A C 1
ATOM 666 O O . SER A 1 89 ? 6.109 0.463 6.787 1.00 91.44 89 SER A O 1
ATOM 668 N N . SER A 1 90 ? 5.651 -1.171 8.245 1.00 92.75 90 SER A N 1
ATOM 669 C CA . SER A 1 90 ? 6.955 -1.832 8.091 1.00 92.75 90 SER A CA 1
ATOM 670 C C . SER A 1 90 ? 7.214 -2.302 6.655 1.00 92.75 90 SER A C 1
ATOM 672 O O . SER A 1 90 ? 8.329 -2.143 6.156 1.00 92.75 90 SER A O 1
ATOM 674 N N . ALA A 1 91 ? 6.202 -2.843 5.969 1.00 90.31 91 ALA A N 1
ATOM 675 C CA . ALA A 1 91 ? 6.324 -3.247 4.570 1.00 90.31 91 ALA A CA 1
ATOM 676 C C . ALA A 1 91 ? 6.489 -2.043 3.624 1.00 90.31 91 ALA A C 1
ATOM 678 O O . ALA A 1 91 ? 7.331 -2.072 2.734 1.00 90.31 91 ALA A O 1
ATOM 679 N N . LEU A 1 92 ? 5.744 -0.953 3.822 1.00 90.00 92 LEU A N 1
ATOM 680 C CA . LEU A 1 92 ? 5.871 0.252 2.991 1.00 90.00 92 LEU A CA 1
ATOM 681 C C . LEU A 1 92 ? 7.246 0.924 3.147 1.00 90.00 92 LEU A C 1
ATOM 683 O O . LEU A 1 92 ? 7.836 1.367 2.158 1.00 90.00 92 LEU A O 1
ATOM 687 N N . LYS A 1 93 ? 7.803 0.925 4.363 1.00 89.38 93 LYS A N 1
ATOM 688 C CA . LYS A 1 93 ? 9.160 1.423 4.638 1.00 89.38 93 LYS A CA 1
ATOM 689 C C . LYS A 1 93 ? 10.242 0.583 3.966 1.00 89.38 93 LYS A C 1
ATOM 691 O O . LYS A 1 93 ? 11.172 1.142 3.388 1.00 89.38 93 LYS A O 1
ATOM 696 N N . SER A 1 94 ? 10.128 -0.750 3.981 1.00 86.88 94 SER A N 1
ATOM 697 C CA . SER A 1 94 ? 11.103 -1.619 3.296 1.00 86.88 94 SER A CA 1
ATOM 698 C C . SER A 1 94 ? 11.102 -1.408 1.776 1.00 86.88 94 SER A C 1
ATOM 700 O O . SER A 1 94 ? 12.138 -1.541 1.121 1.00 86.88 94 SER A O 1
ATOM 702 N N . LEU A 1 95 ? 9.957 -0.988 1.232 1.00 83.69 95 LEU A N 1
ATOM 703 C CA . LEU A 1 95 ? 9.761 -0.612 -0.165 1.00 83.69 95 LEU A CA 1
ATOM 704 C C . LEU A 1 95 ? 10.186 0.831 -0.499 1.00 83.69 95 LEU A C 1
ATOM 706 O O . LEU A 1 95 ? 10.211 1.177 -1.682 1.00 83.69 95 LEU A O 1
ATOM 710 N N . LYS A 1 96 ? 10.569 1.638 0.505 1.00 83.56 96 LYS A N 1
ATOM 711 C CA . LYS A 1 96 ? 10.943 3.064 0.393 1.00 83.56 96 LYS A CA 1
ATOM 712 C C . LYS A 1 96 ? 9.817 3.963 -0.125 1.00 83.56 96 LYS A C 1
ATOM 714 O O . LYS A 1 96 ? 10.064 4.873 -0.912 1.00 83.56 96 LYS A O 1
ATOM 719 N N . LEU A 1 97 ? 8.587 3.673 0.293 1.00 78.38 97 LEU A N 1
ATOM 720 C CA . LEU A 1 97 ? 7.376 4.391 -0.124 1.00 78.38 97 LEU A CA 1
ATOM 721 C C . LEU A 1 97 ? 6.763 5.256 0.989 1.00 78.38 97 LEU A C 1
ATOM 723 O O . LEU A 1 97 ? 5.790 5.958 0.733 1.00 78.38 97 LEU A O 1
ATOM 727 N N . SER A 1 98 ? 7.311 5.170 2.207 1.00 64.31 98 SER A N 1
ATOM 728 C CA . SER A 1 98 ? 6.887 5.867 3.427 1.00 64.31 98 SER A CA 1
ATOM 729 C C . SER A 1 98 ? 8.093 6.354 4.216 1.00 64.31 98 SER A C 1
ATOM 731 O O . S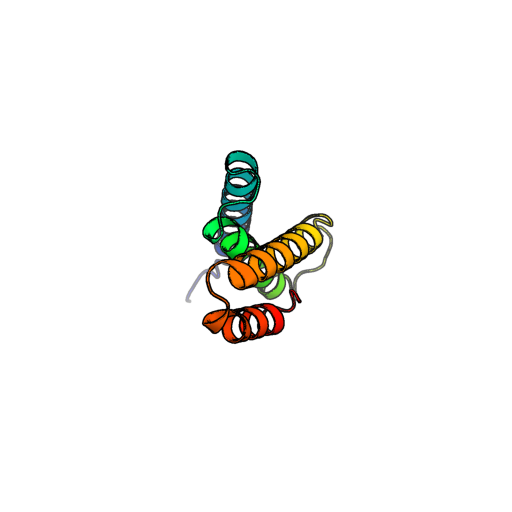ER A 1 98 ? 9.169 5.722 4.100 1.00 64.31 98 SER A O 1
#